Protein AF-A0A967SHC7-F1 (afdb_monomer_lite)

Secondary structure (DSSP, 8-state):
-TTSS-TTSTT-----TTTS-SHHHHHHHHT-S-EEEES----TGGGTTTT----GGGEEEEESSGGGGGSSS--SEEEES-HHHH--

Radius of gyration: 12.99 Å; chains: 1; bounding box: 28×26×32 Å

pLDDT: mean 92.81, std 5.11, range [67.12, 97.94]

Foldseek 3Di:
DPPPDPCPDPPNPVDFLVPDDCVVVQVVQVVDQADEAAADLCDCRVCNNVPHPQAANRYAYEHCDPVSCVDPRNHVHYHNDHVVVVDD

Sequence (88 aa):
GRGIVSEAHPLCLRFDAERSDVGPLNELIRASDV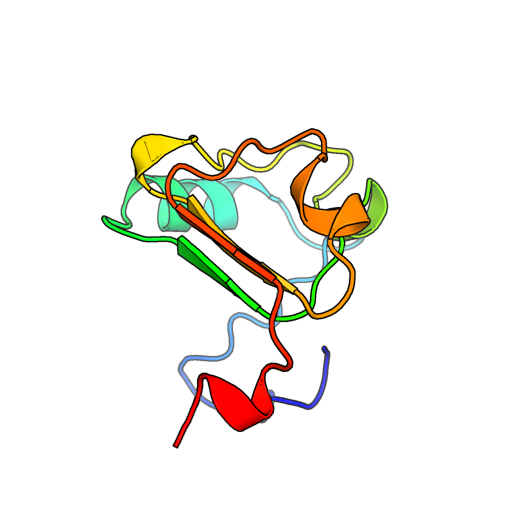VLALGCRMSFHGTAGFALDLAEPILAHVNADPAALKGRYPAGVGVAARIEDALP

Structure (mmCIF, N/CA/C/O backbone):
data_AF-A0A967SHC7-F1
#
_entry.id   AF-A0A967SHC7-F1
#
loop_
_atom_site.group_PDB
_atom_site.id
_atom_site.type_symbol
_atom_site.label_atom_id
_atom_site.label_alt_id
_atom_site.label_comp_id
_atom_site.label_asym_id
_atom_site.label_entity_id
_atom_site.label_seq_id
_atom_site.pdbx_PDB_ins_code
_atom_site.Cartn_x
_atom_site.Cartn_y
_atom_site.Cartn_z
_atom_site.occupancy
_atom_site.B_iso_or_equiv
_atom_site.auth_seq_id
_atom_site.auth_comp_id
_atom_site.auth_asym_id
_atom_site.auth_atom_id
_atom_site.pdbx_PDB_model_num
ATOM 1 N N . GLY A 1 1 ? 12.472 0.091 3.114 1.00 77.50 1 GLY A N 1
ATOM 2 C CA . GLY A 1 1 ? 12.074 -1.322 3.227 1.00 77.50 1 GLY A CA 1
ATOM 3 C C . GLY A 1 1 ? 12.910 -2.288 2.401 1.00 77.50 1 GLY A C 1
ATOM 4 O O . GLY A 1 1 ? 12.651 -3.479 2.503 1.00 77.50 1 GLY A O 1
ATOM 5 N N . ARG A 1 2 ? 13.907 -1.845 1.608 1.00 85.06 2 ARG A N 1
ATOM 6 C CA . ARG A 1 2 ? 14.857 -2.783 0.981 1.00 85.06 2 ARG A CA 1
ATOM 7 C C . ARG A 1 2 ? 15.517 -3.659 2.050 1.00 85.06 2 ARG A C 1
ATOM 9 O O . ARG A 1 2 ? 15.806 -3.163 3.136 1.00 85.06 2 ARG A O 1
ATOM 16 N N . GLY A 1 3 ? 15.707 -4.938 1.738 1.00 88.44 3 GLY A N 1
ATOM 17 C CA . GLY A 1 3 ? 16.290 -5.925 2.649 1.00 88.44 3 GLY A CA 1
ATOM 18 C C . GLY A 1 3 ? 15.325 -6.566 3.654 1.00 88.44 3 GLY A C 1
ATOM 19 O O . GLY A 1 3 ? 15.734 -7.509 4.317 1.00 88.44 3 GLY A O 1
ATOM 20 N N . ILE A 1 4 ? 14.060 -6.121 3.755 1.00 90.69 4 ILE A N 1
ATOM 21 C CA . ILE A 1 4 ? 13.048 -6.799 4.598 1.00 90.69 4 ILE A CA 1
ATOM 22 C C . ILE A 1 4 ? 12.712 -8.185 4.030 1.00 90.69 4 ILE A C 1
ATOM 24 O O . ILE A 1 4 ? 12.637 -9.162 4.766 1.00 90.69 4 ILE A O 1
ATOM 28 N N . VAL A 1 5 ? 12.545 -8.271 2.708 1.00 91.75 5 VAL A N 1
ATOM 29 C CA . VAL A 1 5 ? 12.486 -9.535 1.967 1.00 91.75 5 VAL A CA 1
ATOM 30 C C . VAL A 1 5 ? 13.792 -9.667 1.196 1.00 91.75 5 VAL A C 1
ATOM 32 O O . VAL A 1 5 ? 14.250 -8.692 0.594 1.00 91.75 5 VAL A O 1
ATOM 35 N N . SER A 1 6 ? 14.389 -10.862 1.211 1.00 94.31 6 SER A N 1
ATOM 36 C CA . SER A 1 6 ? 15.577 -11.155 0.404 1.00 94.31 6 SER A CA 1
ATOM 37 C C . SER A 1 6 ? 15.312 -10.816 -1.059 1.00 94.31 6 SER A C 1
ATOM 39 O O . SER A 1 6 ? 14.321 -11.269 -1.631 1.00 94.31 6 SER A O 1
ATOM 41 N N . GLU A 1 7 ? 16.212 -10.064 -1.693 1.00 93.00 7 GLU A N 1
ATOM 42 C CA . GLU A 1 7 ? 16.047 -9.722 -3.105 1.00 93.00 7 GLU A CA 1
ATOM 43 C C . GLU A 1 7 ? 16.091 -10.973 -3.987 1.00 93.00 7 GLU A C 1
ATOM 45 O O . GLU A 1 7 ? 15.410 -11.022 -5.003 1.00 93.00 7 GLU A O 1
ATOM 50 N N . ALA A 1 8 ? 16.801 -12.031 -3.587 1.00 94.31 8 ALA A N 1
ATOM 51 C CA . ALA A 1 8 ? 16.820 -13.306 -4.305 1.00 94.31 8 ALA A CA 1
ATOM 52 C C . ALA A 1 8 ? 15.494 -14.090 -4.221 1.00 94.31 8 ALA A C 1
ATOM 54 O O . ALA A 1 8 ? 15.327 -15.073 -4.939 1.00 94.31 8 ALA A O 1
ATOM 55 N N . HIS A 1 9 ? 14.558 -13.684 -3.357 1.00 96.06 9 HIS A N 1
ATOM 56 C CA . HIS A 1 9 ? 13.288 -14.379 -3.186 1.00 96.06 9 HIS A CA 1
ATOM 57 C C . HIS A 1 9 ? 12.409 -14.242 -4.445 1.00 96.06 9 HIS A C 1
ATOM 59 O O . HIS A 1 9 ? 12.259 -13.127 -4.947 1.00 96.06 9 HIS A O 1
ATOM 65 N N . PRO A 1 10 ? 11.762 -15.320 -4.936 1.00 94.94 10 PRO A N 1
ATOM 66 C CA . PRO A 1 10 ? 10.978 -15.284 -6.177 1.00 94.94 10 PRO A CA 1
ATOM 67 C C . PRO A 1 10 ? 9.780 -14.325 -6.131 1.00 94.94 10 PRO A C 1
ATOM 69 O O . PRO A 1 10 ? 9.338 -13.846 -7.167 1.00 94.94 10 PRO A O 1
ATOM 72 N N . LEU A 1 11 ? 9.269 -14.021 -4.934 1.00 93.88 11 LEU A N 1
ATOM 73 C CA . LEU A 1 11 ? 8.183 -13.050 -4.733 1.00 93.88 11 LEU A CA 1
ATOM 74 C C . LEU A 1 11 ? 8.672 -11.611 -4.487 1.00 93.88 11 LEU A C 1
ATOM 76 O O . LEU A 1 11 ? 7.863 -10.717 -4.255 1.00 93.88 11 LEU A O 1
ATOM 80 N N . CYS A 1 12 ? 9.984 -11.360 -4.489 1.00 93.69 12 CYS A N 1
ATOM 81 C CA . CYS A 1 12 ? 10.506 -10.004 -4.358 1.00 93.69 12 CYS A CA 1
ATOM 82 C C . CYS A 1 12 ? 10.497 -9.311 -5.726 1.00 93.69 12 CYS A C 1
ATOM 84 O O . CYS A 1 12 ? 11.291 -9.645 -6.601 1.00 93.69 12 CYS A O 1
ATOM 86 N N . LEU A 1 13 ? 9.638 -8.301 -5.891 1.00 90.50 13 LEU A N 1
ATOM 87 C CA . LEU A 1 13 ? 9.517 -7.547 -7.147 1.00 90.50 13 LEU A CA 1
ATOM 88 C C . LEU A 1 13 ? 10.718 -6.639 -7.441 1.00 90.50 13 LEU A C 1
ATOM 90 O O . LEU A 1 13 ? 10.877 -6.185 -8.569 1.00 90.50 13 LEU A O 1
ATOM 94 N N . ARG A 1 14 ? 11.538 -6.333 -6.423 1.00 89.12 14 ARG A N 1
ATOM 95 C CA . ARG A 1 14 ? 12.687 -5.408 -6.514 1.00 89.12 14 ARG A CA 1
ATOM 96 C C . ARG A 1 14 ? 12.335 -4.050 -7.144 1.00 89.12 14 ARG A C 1
ATOM 98 O O . ARG A 1 14 ? 13.174 -3.431 -7.792 1.00 89.12 14 ARG A O 1
ATOM 105 N N . PHE A 1 15 ? 11.100 -3.586 -6.945 1.00 87.19 15 PHE A N 1
ATOM 106 C CA . PHE A 1 15 ? 10.628 -2.326 -7.509 1.00 87.19 15 PHE A CA 1
ATOM 107 C C . PHE A 1 15 ? 11.416 -1.135 -6.950 1.00 87.19 15 PHE A C 1
ATOM 109 O O . PHE A 1 15 ? 11.598 -1.000 -5.736 1.00 87.19 15 PHE A O 1
ATOM 116 N N . ASP A 1 16 ? 11.845 -0.252 -7.847 1.00 87.31 16 ASP A N 1
ATOM 117 C CA . ASP A 1 16 ? 12.478 1.020 -7.519 1.00 87.31 16 ASP A CA 1
ATOM 118 C C . ASP A 1 16 ? 11.769 2.146 -8.274 1.00 87.31 16 ASP A C 1
ATOM 120 O O . ASP A 1 16 ? 11.861 2.221 -9.499 1.00 87.31 16 ASP A O 1
ATOM 124 N N . ALA A 1 17 ? 11.082 3.020 -7.538 1.00 84.00 17 ALA A N 1
ATOM 125 C CA . ALA A 1 17 ? 10.265 4.095 -8.095 1.00 84.00 17 ALA A CA 1
ATOM 126 C C . ALA A 1 17 ? 11.047 5.125 -8.933 1.00 84.00 17 ALA A C 1
ATOM 128 O O . ALA A 1 17 ? 10.436 5.840 -9.721 1.00 84.00 17 ALA A O 1
ATOM 129 N N . GLU A 1 18 ? 12.371 5.226 -8.773 1.00 83.81 18 GLU A N 1
ATOM 130 C CA . GLU A 1 18 ? 13.204 6.154 -9.552 1.00 83.81 18 GLU A CA 1
ATOM 131 C C . GLU A 1 18 ? 13.762 5.516 -10.828 1.00 83.81 18 GLU A C 1
ATOM 133 O O . GLU A 1 18 ? 14.203 6.222 -11.734 1.00 83.81 18 GLU A O 1
ATOM 138 N N . ARG A 1 19 ? 13.794 4.180 -10.892 1.00 84.88 19 ARG A N 1
ATOM 139 C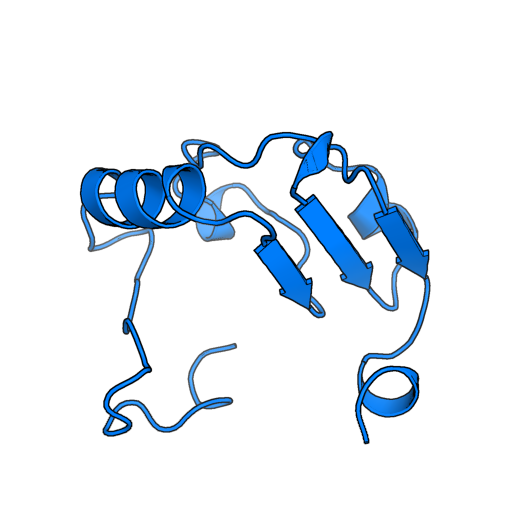 CA . ARG A 1 19 ? 14.503 3.428 -11.942 1.00 84.88 19 ARG A CA 1
ATOM 140 C C . ARG A 1 19 ? 13.614 2.482 -12.738 1.00 84.88 19 ARG A C 1
ATOM 142 O O . ARG A 1 19 ? 14.078 1.929 -13.731 1.00 84.88 19 ARG A O 1
ATOM 149 N N . SER A 1 20 ? 12.380 2.273 -12.297 1.00 86.31 20 SER A N 1
ATOM 150 C CA . SER A 1 20 ? 11.459 1.291 -12.867 1.00 86.31 20 SER A CA 1
ATOM 151 C C . SER A 1 20 ? 10.249 1.987 -13.470 1.00 86.31 20 SER A C 1
ATOM 153 O O . SER A 1 20 ? 9.776 2.991 -12.940 1.00 86.31 20 SER A O 1
ATOM 155 N N . ASP A 1 21 ? 9.720 1.415 -14.549 1.00 90.44 21 ASP A N 1
ATOM 156 C CA . ASP A 1 21 ? 8.392 1.778 -15.033 1.00 90.44 21 ASP A CA 1
ATOM 157 C C . ASP A 1 21 ? 7.334 1.376 -13.992 1.00 90.44 21 ASP A C 1
ATOM 159 O O . ASP A 1 21 ? 7.360 0.270 -13.444 1.00 90.44 21 ASP A O 1
ATOM 163 N N . VAL A 1 22 ? 6.410 2.292 -13.709 1.00 94.88 22 VAL A N 1
ATOM 164 C CA . VAL A 1 22 ? 5.305 2.087 -12.769 1.00 94.88 22 VAL A CA 1
ATOM 165 C C . VAL A 1 22 ? 4.181 1.241 -13.378 1.00 94.88 22 VAL A C 1
ATOM 167 O O . VAL A 1 22 ? 3.424 0.618 -12.637 1.00 94.88 22 VAL A O 1
ATOM 170 N N . GLY A 1 23 ? 4.092 1.162 -14.712 1.00 95.81 23 GLY A N 1
ATOM 171 C CA . GLY A 1 23 ? 3.035 0.451 -15.440 1.00 95.81 23 GLY A CA 1
ATOM 172 C C . GLY A 1 23 ? 2.804 -0.989 -14.962 1.00 95.81 23 GLY A C 1
ATOM 173 O O . GLY A 1 23 ? 1.697 -1.285 -14.506 1.00 95.81 23 GLY A O 1
ATOM 174 N N . PRO A 1 24 ? 3.827 -1.866 -14.970 1.00 94.62 24 PRO A N 1
ATOM 175 C CA . PRO A 1 24 ? 3.686 -3.247 -14.499 1.00 94.62 24 PRO A CA 1
ATOM 176 C C . PRO A 1 24 ? 3.297 -3.366 -13.018 1.00 94.62 24 PRO A C 1
ATOM 178 O O . PRO A 1 24 ? 2.554 -4.271 -12.640 1.00 94.62 24 PRO A O 1
ATOM 181 N N . LEU A 1 25 ? 3.759 -2.445 -12.161 1.00 94.69 25 LEU A N 1
ATOM 182 C CA . LEU A 1 25 ? 3.342 -2.424 -10.756 1.00 94.69 25 LEU A CA 1
ATOM 183 C C . LEU A 1 25 ? 1.858 -2.058 -10.633 1.00 94.69 25 LEU A C 1
ATOM 185 O O . LEU A 1 25 ? 1.138 -2.685 -9.861 1.00 94.69 25 LEU A O 1
ATOM 189 N N . ASN A 1 26 ? 1.382 -1.093 -11.420 1.00 96.88 26 ASN A N 1
ATOM 190 C CA . ASN A 1 26 ? -0.034 -0.740 -11.456 1.00 96.88 26 ASN A CA 1
ATOM 191 C C . ASN A 1 26 ?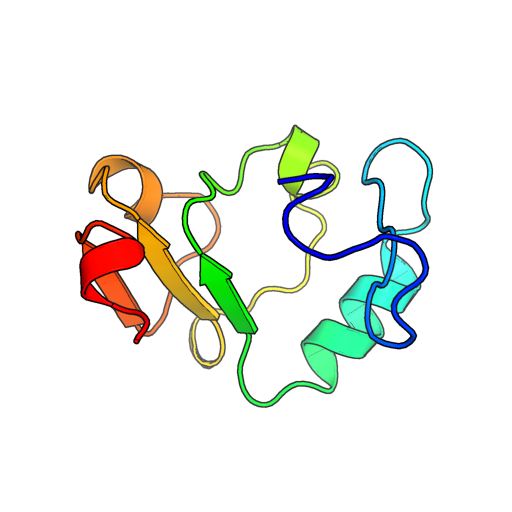 -0.901 -1.858 -12.045 1.00 96.88 26 ASN A C 1
ATOM 193 O O . ASN A 1 26 ? -2.020 -2.055 -11.583 1.00 96.88 26 ASN A O 1
ATOM 197 N N . GLU A 1 27 ? -0.409 -2.630 -13.017 1.00 96.62 27 GLU A N 1
ATOM 198 C CA . GLU A 1 27 ? -1.099 -3.842 -13.481 1.00 96.62 27 GLU A CA 1
ATOM 199 C C . GLU A 1 27 ? -1.271 -4.859 -12.354 1.00 96.62 27 GLU A C 1
ATOM 201 O O . GLU A 1 27 ? -2.375 -5.363 -12.158 1.00 96.62 27 GLU A O 1
ATOM 206 N N . LEU A 1 28 ? -0.218 -5.097 -11.567 1.00 96.06 28 LEU A N 1
ATOM 207 C CA . LEU A 1 28 ? -0.295 -5.979 -10.405 1.00 96.06 28 LEU A CA 1
ATOM 208 C C . LEU A 1 28 ? -1.267 -5.445 -9.343 1.00 96.06 28 LEU A C 1
ATOM 210 O O . LEU A 1 28 ? -2.081 -6.209 -8.828 1.00 96.06 28 LEU A O 1
ATOM 214 N N . ILE A 1 29 ? -1.218 -4.145 -9.038 1.00 96.88 29 ILE A N 1
ATOM 215 C CA . ILE A 1 29 ? -2.141 -3.497 -8.093 1.00 96.88 29 ILE A CA 1
ATOM 216 C C . ILE A 1 29 ? -3.590 -3.671 -8.557 1.00 96.88 29 ILE A C 1
ATOM 218 O O . ILE A 1 29 ? -4.428 -4.096 -7.770 1.00 96.88 29 ILE A O 1
ATOM 222 N N . ARG A 1 30 ? -3.889 -3.409 -9.835 1.00 96.44 30 ARG A N 1
ATOM 223 C CA . ARG A 1 30 ? -5.244 -3.559 -10.393 1.00 96.44 30 ARG A CA 1
ATOM 224 C C . ARG A 1 30 ? -5.728 -5.008 -10.428 1.00 96.44 30 ARG A C 1
ATOM 226 O O . ARG A 1 30 ? -6.931 -5.233 -10.382 1.00 96.44 30 ARG A O 1
ATOM 233 N N . ALA A 1 31 ? -4.816 -5.972 -10.526 1.00 97.19 31 ALA A N 1
ATOM 234 C CA . ALA A 1 31 ? -5.135 -7.395 -10.452 1.00 97.19 31 ALA A CA 1
ATOM 235 C C . ALA A 1 31 ? -5.293 -7.913 -9.009 1.00 97.19 31 ALA A C 1
ATOM 237 O O . ALA A 1 31 ? -5.658 -9.071 -8.824 1.00 97.19 31 ALA A O 1
ATOM 238 N N . SER A 1 32 ? -4.987 -7.094 -7.999 1.00 97.69 32 SER A N 1
ATOM 239 C CA . SER A 1 32 ? -5.042 -7.482 -6.590 1.00 97.69 32 SER A CA 1
ATOM 240 C C . SER A 1 32 ? -6.400 -7.147 -5.975 1.00 97.69 32 SER A C 1
ATOM 242 O O . SER A 1 32 ? -6.893 -6.031 -6.115 1.00 97.69 32 SER A O 1
ATOM 244 N N . ASP A 1 33 ? -6.959 -8.078 -5.202 1.00 97.50 33 ASP A N 1
ATOM 245 C CA . ASP A 1 33 ? -8.153 -7.812 -4.386 1.00 97.50 33 ASP A CA 1
ATOM 246 C C . ASP A 1 33 ? -7.825 -6.966 -3.142 1.00 97.50 33 ASP A C 1
ATOM 248 O O . ASP A 1 33 ? -8.695 -6.312 -2.568 1.00 97.50 33 ASP A O 1
ATOM 252 N N . VAL A 1 34 ? -6.559 -6.987 -2.709 1.00 97.44 34 VAL A N 1
ATOM 253 C CA . VAL A 1 34 ? -6.062 -6.245 -1.548 1.00 97.44 34 VAL A CA 1
ATOM 254 C C . VAL A 1 34 ? -4.600 -5.841 -1.735 1.00 97.44 34 VAL A C 1
ATOM 256 O O . VAL A 1 34 ? -3.779 -6.619 -2.219 1.00 97.44 34 VAL A O 1
ATOM 259 N N . VAL A 1 35 ? -4.257 -4.633 -1.289 1.00 97.69 35 VAL A N 1
ATOM 260 C CA . VAL A 1 35 ? -2.884 -4.137 -1.177 1.00 97.69 35 VAL A CA 1
ATOM 261 C C . VAL A 1 35 ? -2.595 -3.781 0.276 1.00 97.69 35 VAL A C 1
ATOM 263 O O . VAL A 1 35 ? -3.257 -2.930 0.870 1.00 97.69 35 VAL A O 1
ATOM 266 N N . LEU A 1 36 ? -1.567 -4.419 0.840 1.00 96.56 36 LEU A N 1
ATOM 267 C CA . LEU A 1 36 ? -1.114 -4.173 2.207 1.00 96.56 36 LEU A CA 1
ATOM 268 C C . LEU A 1 36 ? 0.048 -3.178 2.216 1.00 96.56 36 LEU A C 1
ATOM 270 O O . LEU A 1 36 ? 1.161 -3.477 1.781 1.00 96.56 36 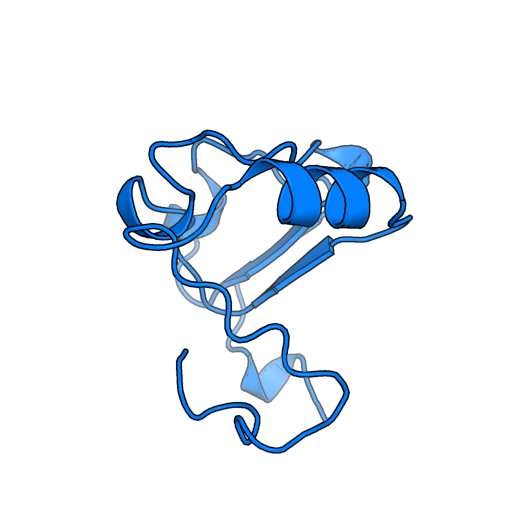LEU A O 1
ATOM 274 N N . ALA A 1 37 ? -0.200 -1.996 2.765 1.00 96.06 37 ALA A N 1
ATOM 275 C CA . ALA A 1 37 ? 0.800 -0.975 3.006 1.00 96.06 37 ALA A CA 1
ATOM 276 C C . ALA A 1 37 ? 1.266 -1.023 4.462 1.00 96.06 37 ALA A C 1
ATOM 278 O O . ALA A 1 37 ? 0.557 -0.594 5.370 1.00 96.06 37 ALA A O 1
ATOM 279 N N . LEU A 1 38 ? 2.469 -1.547 4.689 1.00 95.56 38 LEU A N 1
ATOM 280 C CA . LEU A 1 38 ? 2.987 -1.811 6.031 1.00 95.56 38 LEU A CA 1
ATOM 281 C C . LEU A 1 38 ? 4.153 -0.873 6.353 1.00 95.56 38 LEU A C 1
ATOM 283 O O . LEU A 1 38 ? 5.194 -0.898 5.694 1.00 95.56 38 LEU A O 1
ATOM 287 N N . GLY A 1 39 ? 3.979 -0.017 7.361 1.00 94.44 39 GLY A N 1
ATOM 288 C CA . GLY A 1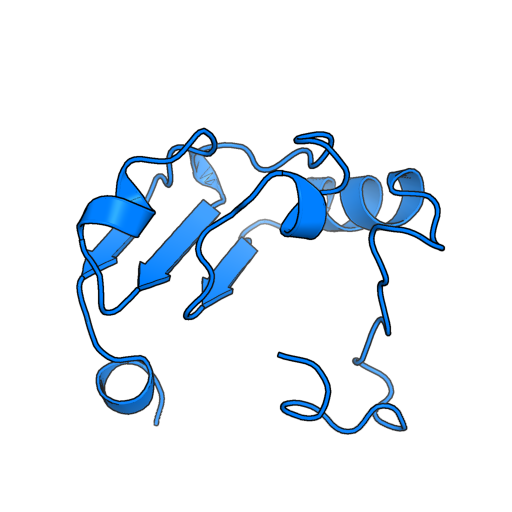 39 ? 5.039 0.828 7.916 1.00 94.44 39 GLY A CA 1
ATOM 289 C C . GLY A 1 39 ? 5.572 1.902 6.959 1.00 94.44 39 GLY A C 1
ATOM 290 O O . GLY A 1 39 ? 6.661 2.434 7.171 1.00 94.44 39 GLY A O 1
ATOM 291 N N . CYS A 1 40 ? 4.842 2.232 5.891 1.00 92.56 40 CYS A N 1
ATOM 292 C CA . CYS A 1 40 ? 5.253 3.217 4.890 1.00 92.56 40 CYS A CA 1
ATOM 293 C C . CYS A 1 40 ? 4.409 4.499 4.967 1.00 92.56 40 CYS A C 1
ATOM 295 O O . CYS A 1 40 ? 3.260 4.481 5.398 1.00 92.56 40 CYS A O 1
ATOM 297 N N . ARG A 1 41 ? 4.984 5.637 4.557 1.00 91.50 41 ARG A N 1
ATOM 298 C CA . ARG A 1 41 ? 4.322 6.961 4.593 1.00 91.50 41 ARG A CA 1
ATOM 299 C C . ARG A 1 41 ? 3.677 7.380 3.267 1.00 91.50 41 ARG A C 1
ATOM 301 O O . ARG A 1 41 ? 3.266 8.525 3.143 1.00 91.50 41 ARG A O 1
ATOM 308 N N . MET A 1 42 ? 3.656 6.493 2.268 1.00 92.81 42 MET A N 1
ATOM 309 C CA . MET A 1 42 ? 3.149 6.773 0.914 1.00 92.81 42 MET A CA 1
ATOM 310 C C . MET A 1 42 ? 3.603 8.129 0.342 1.00 92.81 42 MET A C 1
ATOM 312 O O . MET A 1 42 ? 2.805 8.933 -0.135 1.00 92.81 42 MET A O 1
ATOM 316 N N . SER A 1 43 ? 4.903 8.416 0.444 1.00 91.69 43 SER A N 1
ATOM 317 C CA . SER A 1 43 ? 5.476 9.694 0.012 1.00 91.69 43 SER A CA 1
ATOM 318 C C . SER A 1 43 ? 5.618 9.786 -1.511 1.00 91.69 43 SER A C 1
ATOM 320 O O . SER A 1 43 ? 5.557 8.775 -2.209 1.00 91.69 43 SER A O 1
ATOM 322 N N . PHE A 1 44 ? 5.884 10.997 -2.018 1.00 92.12 44 PHE A N 1
ATOM 323 C CA . PHE A 1 44 ? 6.123 11.262 -3.444 1.00 92.12 44 PHE A CA 1
ATOM 324 C C . PHE A 1 44 ? 7.147 10.287 -4.049 1.00 92.12 44 PHE A C 1
ATOM 326 O O . PHE A 1 44 ? 6.832 9.566 -4.990 1.00 92.12 44 PHE A O 1
ATOM 333 N N . HIS A 1 45 ? 8.340 10.178 -3.454 1.00 89.62 45 HIS A N 1
ATOM 334 C CA . HIS A 1 45 ? 9.384 9.267 -3.942 1.00 89.62 45 HIS A CA 1
ATOM 335 C C . HIS A 1 45 ? 9.014 7.789 -3.782 1.00 89.62 45 HIS A C 1
ATOM 337 O O . HIS A 1 45 ? 9.316 6.982 -4.651 1.00 89.62 45 HIS A O 1
ATOM 343 N N . GLY A 1 46 ? 8.325 7.421 -2.697 1.00 88.50 46 GLY A N 1
ATOM 344 C CA . GLY A 1 46 ? 7.919 6.033 -2.459 1.00 88.50 46 GLY A CA 1
ATOM 345 C C . GLY A 1 46 ? 6.803 5.538 -3.381 1.00 88.50 46 GLY A C 1
ATOM 346 O O . GLY A 1 46 ? 6.541 4.342 -3.417 1.00 88.50 46 GLY A O 1
ATOM 347 N N . THR A 1 47 ? 6.143 6.442 -4.106 1.00 92.38 47 THR A N 1
ATOM 348 C CA . THR A 1 47 ? 4.964 6.149 -4.932 1.00 92.38 47 THR A CA 1
ATOM 349 C C . THR A 1 47 ? 5.111 6.677 -6.358 1.00 92.38 47 THR A C 1
ATOM 351 O O . THR A 1 47 ? 4.118 7.019 -6.996 1.00 92.38 47 THR A O 1
ATOM 354 N N . ALA A 1 48 ? 6.355 6.782 -6.843 1.00 93.44 48 ALA A N 1
ATOM 355 C CA . ALA A 1 48 ? 6.684 7.225 -8.201 1.00 93.44 48 ALA A CA 1
ATOM 356 C C . ALA A 1 48 ? 5.999 8.551 -8.591 1.00 93.44 48 ALA A C 1
ATOM 358 O O . ALA A 1 48 ? 5.397 8.680 -9.650 1.00 93.44 48 ALA A O 1
ATOM 359 N N . GLY A 1 49 ? 6.045 9.542 -7.698 1.00 93.69 49 GLY A N 1
ATOM 360 C CA . GLY A 1 49 ? 5.409 10.840 -7.917 1.00 93.69 49 GLY A CA 1
ATOM 361 C C . GLY A 1 49 ? 3.892 10.839 -7.729 1.00 93.69 49 GLY A C 1
ATOM 362 O O . GLY A 1 49 ? 3.207 11.677 -8.306 1.00 93.69 49 GLY A O 1
ATOM 363 N N . PHE A 1 50 ? 3.377 9.929 -6.900 1.00 94.25 50 PHE A N 1
ATOM 364 C CA . PHE A 1 50 ? 1.948 9.656 -6.721 1.00 94.25 50 PHE A CA 1
ATOM 365 C C . PHE A 1 50 ? 1.264 9.025 -7.949 1.00 94.25 50 PHE A C 1
ATOM 367 O O . PHE A 1 50 ? 0.102 9.309 -8.222 1.00 94.25 50 PHE A O 1
ATOM 374 N N . ALA A 1 51 ? 1.988 8.176 -8.679 1.00 95.12 51 ALA A N 1
ATOM 375 C CA . ALA A 1 51 ? 1.505 7.510 -9.888 1.00 95.12 51 ALA A CA 1
ATOM 376 C C . ALA A 1 51 ? 0.996 6.073 -9.652 1.00 95.12 51 ALA A C 1
ATOM 378 O O . ALA A 1 51 ? 0.788 5.347 -10.621 1.00 95.12 51 ALA A O 1
ATOM 379 N N . LEU A 1 52 ? 0.842 5.630 -8.396 1.00 95.25 52 LEU A N 1
ATOM 380 C CA . LEU A 1 52 ? 0.333 4.287 -8.099 1.00 95.25 52 LEU A CA 1
ATOM 381 C C . LEU A 1 52 ? -1.197 4.257 -8.142 1.00 95.25 52 LEU A C 1
ATOM 383 O O . LEU A 1 52 ? -1.847 5.134 -7.581 1.00 95.25 52 LEU A O 1
ATOM 387 N N . ASP A 1 53 ? -1.775 3.193 -8.689 1.00 95.88 53 ASP A N 1
ATOM 388 C CA . ASP A 1 53 ? -3.234 3.027 -8.786 1.00 95.88 53 ASP A CA 1
ATOM 389 C C . ASP A 1 53 ? -3.845 2.416 -7.511 1.00 95.88 53 ASP A C 1
ATOM 391 O O . ASP A 1 53 ? -4.639 1.476 -7.551 1.00 95.88 53 ASP A O 1
ATOM 395 N N . LEU A 1 54 ? -3.451 2.928 -6.344 1.00 95.69 54 LEU A N 1
ATOM 396 C CA . LEU A 1 54 ? -3.932 2.444 -5.050 1.00 95.69 54 LEU A CA 1
ATOM 397 C C . LEU A 1 54 ? -5.322 3.013 -4.748 1.00 95.69 54 LEU A C 1
ATOM 399 O O . LEU A 1 54 ? -5.456 4.107 -4.197 1.00 95.69 54 LEU A O 1
ATOM 403 N N . ALA A 1 55 ? -6.357 2.261 -5.113 1.00 93.94 55 ALA A N 1
ATOM 404 C CA . ALA A 1 55 ? -7.740 2.610 -4.818 1.00 93.94 55 ALA A CA 1
ATOM 405 C C . ALA A 1 55 ? -8.094 2.356 -3.341 1.00 93.94 55 ALA A C 1
ATOM 407 O O . ALA A 1 55 ? -7.684 1.355 -2.753 1.00 93.94 55 ALA A O 1
ATOM 408 N N . GLU A 1 56 ? -8.920 3.235 -2.766 1.00 95.75 56 GLU A N 1
ATOM 409 C CA . GLU A 1 56 ? -9.341 3.165 -1.359 1.00 95.75 56 GLU A CA 1
ATOM 410 C C . GLU A 1 56 ? -9.895 1.794 -0.935 1.00 95.75 56 GLU A C 1
ATOM 412 O O . GLU A 1 56 ? -9.423 1.273 0.075 1.00 95.75 56 GLU A O 1
ATOM 417 N N . PRO A 1 57 ? -10.802 1.137 -1.690 1.00 96.75 57 PRO A N 1
ATOM 418 C CA . PRO A 1 57 ? -11.430 -0.103 -1.229 1.00 96.75 57 PRO A CA 1
ATOM 419 C C . PRO A 1 57 ? -10.465 -1.279 -1.046 1.00 96.75 57 PRO A C 1
ATOM 421 O O . PRO A 1 57 ? -10.748 -2.171 -0.251 1.00 96.75 57 PRO A O 1
ATOM 424 N N . ILE A 1 58 ? -9.349 -1.292 -1.780 1.00 96.75 58 ILE A N 1
ATOM 425 C CA . ILE A 1 58 ? -8.378 -2.396 -1.755 1.00 96.75 58 ILE A CA 1
ATOM 426 C C . ILE A 1 58 ? -7.169 -2.088 -0.871 1.00 96.75 58 ILE A C 1
ATOM 428 O O . ILE A 1 58 ? -6.389 -2.986 -0.563 1.00 96.75 58 ILE A O 1
ATOM 432 N N . LEU A 1 59 ? -6.974 -0.829 -0.472 1.00 97.94 59 LEU A N 1
ATOM 433 C CA . LEU A 1 59 ? -5.810 -0.416 0.297 1.00 97.94 59 LEU A CA 1
ATOM 434 C C . LEU A 1 59 ? -6.065 -0.583 1.798 1.00 97.94 59 LEU A C 1
ATOM 436 O O . LEU A 1 59 ? -6.884 0.125 2.387 1.00 97.94 59 LEU A O 1
ATOM 440 N N . ALA A 1 60 ? -5.285 -1.460 2.429 1.00 96.94 60 ALA A N 1
ATOM 441 C CA . ALA A 1 60 ? -5.151 -1.521 3.878 1.00 96.94 60 ALA A CA 1
ATOM 442 C C . ALA A 1 60 ? -3.795 -0.940 4.298 1.00 96.94 60 ALA A C 1
ATOM 444 O O . ALA A 1 60 ? -2.745 -1.369 3.815 1.00 96.94 60 ALA A O 1
ATOM 445 N N . HIS A 1 61 ? -3.802 0.036 5.205 1.00 97.25 61 HIS A N 1
ATOM 446 C CA . HIS A 1 61 ? -2.610 0.774 5.620 1.00 97.25 61 HIS A CA 1
ATOM 447 C C . HIS A 1 61 ? -2.386 0.653 7.123 1.00 97.25 61 HIS A C 1
ATOM 449 O O . HIS A 1 61 ? -3.180 1.140 7.925 1.00 97.25 61 HIS A O 1
ATOM 455 N N . VAL A 1 62 ? -1.276 0.022 7.502 1.00 97.12 62 VAL A N 1
ATOM 456 C CA . VAL A 1 62 ? -0.829 -0.092 8.892 1.00 97.12 62 VAL A CA 1
ATOM 457 C C . VAL A 1 62 ? 0.396 0.789 9.093 1.00 97.12 62 VAL A C 1
ATOM 459 O O . VAL A 1 62 ? 1.402 0.648 8.389 1.00 97.12 62 VAL A O 1
ATOM 462 N N . ASN A 1 63 ? 0.333 1.708 10.052 1.00 96.81 63 ASN A N 1
ATOM 463 C CA . ASN A 1 63 ? 1.469 2.550 10.406 1.00 96.81 63 ASN A CA 1
ATOM 464 C C . ASN A 1 63 ? 1.428 2.945 11.887 1.00 96.81 63 ASN A C 1
ATOM 466 O O . ASN A 1 63 ? 0.363 3.233 12.422 1.00 96.81 63 ASN A O 1
ATOM 470 N N . ALA A 1 64 ? 2.591 3.010 12.536 1.00 96.50 64 ALA A N 1
ATOM 471 C CA . ALA A 1 64 ? 2.692 3.450 13.926 1.00 96.50 64 ALA A CA 1
ATOM 472 C C . ALA A 1 64 ? 2.447 4.960 14.084 1.00 96.50 64 ALA A C 1
ATOM 474 O O . ALA A 1 64 ? 2.084 5.407 15.168 1.00 96.50 64 ALA A O 1
ATOM 475 N N . ASP A 1 65 ? 2.646 5.742 13.018 1.00 95.44 65 ASP A N 1
ATOM 476 C CA . ASP A 1 65 ? 2.327 7.168 12.969 1.00 95.44 65 ASP A CA 1
ATOM 477 C C . ASP A 1 65 ? 0.918 7.384 12.380 1.00 95.44 65 ASP A C 1
ATOM 479 O O . ASP A 1 65 ? 0.731 7.219 11.169 1.00 95.44 65 ASP A O 1
ATOM 483 N N . PRO A 1 66 ? -0.079 7.813 13.180 1.00 94.31 66 PRO A N 1
ATOM 484 C CA . PRO A 1 66 ? -1.429 8.080 12.685 1.00 94.31 66 PRO A CA 1
ATOM 485 C C . PRO A 1 66 ? -1.488 9.183 11.621 1.00 94.31 66 PRO A C 1
ATOM 487 O O . PRO A 1 66 ? -2.434 9.226 10.834 1.00 94.31 66 PRO A O 1
ATOM 490 N N . ALA A 1 67 ? -0.509 10.094 11.575 1.00 93.69 67 ALA A N 1
ATOM 491 C CA . ALA A 1 67 ? -0.458 11.127 10.545 1.00 93.69 67 ALA A CA 1
ATOM 492 C C . ALA A 1 67 ? -0.155 10.535 9.161 1.00 93.69 67 ALA A C 1
ATOM 494 O O . ALA A 1 67 ? -0.645 11.053 8.157 1.00 93.69 67 ALA A O 1
ATOM 495 N N . ALA A 1 68 ? 0.577 9.418 9.098 1.00 92.62 68 ALA A N 1
ATOM 496 C CA . ALA A 1 68 ? 0.870 8.722 7.848 1.00 92.62 68 ALA A CA 1
ATOM 497 C C . ALA A 1 68 ? -0.387 8.138 7.178 1.00 92.62 68 ALA A C 1
ATOM 499 O O . ALA A 1 68 ? -0.395 7.983 5.959 1.00 92.62 68 ALA A O 1
ATOM 500 N N . LEU A 1 69 ? -1.446 7.863 7.951 1.00 94.25 69 LEU A N 1
ATOM 501 C CA . LEU A 1 69 ? -2.724 7.333 7.457 1.00 94.25 69 LEU A CA 1
ATOM 502 C C . LEU A 1 69 ? -3.604 8.402 6.782 1.00 94.25 69 LEU A C 1
ATOM 504 O O . LEU A 1 69 ? -4.592 8.072 6.138 1.00 94.25 69 LEU A O 1
ATOM 508 N N . LYS A 1 70 ? -3.264 9.692 6.918 1.00 89.81 70 LYS A N 1
ATOM 509 C CA . LYS A 1 70 ? -4.012 10.828 6.340 1.00 89.81 70 LYS A CA 1
ATOM 510 C C . LYS A 1 70 ? -3.413 11.315 5.011 1.00 89.81 70 LYS A C 1
ATOM 512 O O . LYS A 1 70 ? -3.518 12.493 4.672 1.00 89.81 70 LYS A O 1
ATOM 517 N N . GLY A 1 71 ? -2.698 10.434 4.310 1.00 86.12 71 GLY A N 1
ATOM 518 C CA . GLY A 1 71 ? -1.956 10.749 3.089 1.00 86.12 71 GLY A CA 1
ATOM 519 C C . GLY A 1 71 ? -2.826 10.885 1.834 1.00 86.12 71 GLY A C 1
ATOM 520 O O . GLY A 1 71 ? -4.050 10.836 1.882 1.00 86.12 71 GLY A O 1
ATOM 521 N N . ARG A 1 72 ? -2.166 11.032 0.675 1.00 90.94 72 ARG A N 1
ATOM 522 C CA . ARG A 1 72 ? -2.825 11.135 -0.646 1.00 90.94 72 ARG A CA 1
ATOM 523 C C . ARG A 1 72 ? -3.558 9.871 -1.090 1.00 90.94 72 ARG A C 1
ATOM 525 O O . ARG A 1 72 ? -4.394 9.959 -1.979 1.00 90.94 72 ARG A O 1
ATOM 532 N N . TYR A 1 73 ? -3.223 8.734 -0.497 1.00 95.12 73 TYR A N 1
ATOM 533 C CA . TYR A 1 73 ? -3.883 7.465 -0.758 1.00 95.12 73 TYR A CA 1
ATOM 534 C C . TYR A 1 73 ? -4.779 7.142 0.435 1.00 95.12 73 TYR A C 1
ATOM 536 O O . TYR A 1 73 ? -4.260 6.662 1.447 1.00 95.12 73 TYR A O 1
ATOM 544 N N . PRO A 1 74 ? -6.084 7.463 0.371 1.00 92.75 74 PRO A N 1
ATOM 545 C CA . PRO A 1 74 ? -7.015 7.049 1.408 1.00 92.75 74 PRO A CA 1
ATOM 546 C C . PRO A 1 74 ? -7.078 5.522 1.428 1.0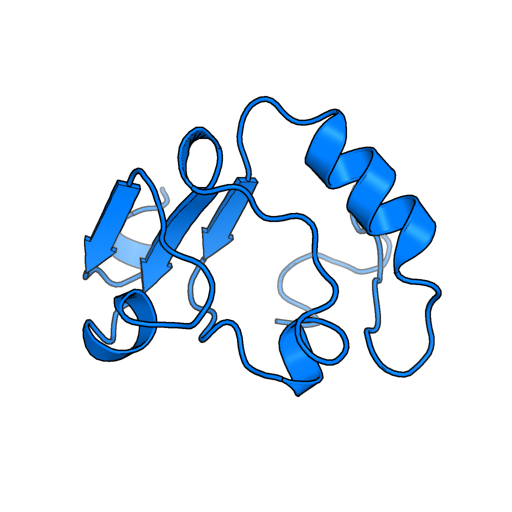0 92.75 74 PRO A C 1
ATOM 548 O O . PRO A 1 74 ? -7.174 4.886 0.381 1.00 92.75 74 PRO A O 1
ATOM 551 N N . ALA A 1 75 ? -6.979 4.939 2.617 1.00 96.31 75 ALA A N 1
ATOM 552 C CA . ALA A 1 75 ? -7.089 3.503 2.818 1.00 96.31 75 ALA A CA 1
ATOM 553 C C . ALA A 1 75 ? -8.499 3.172 3.306 1.00 96.31 75 ALA A C 1
ATOM 555 O O . ALA A 1 75 ? -8.972 3.788 4.262 1.00 96.31 75 ALA A O 1
ATOM 556 N N . GLY A 1 76 ? -9.142 2.170 2.707 1.00 96.44 76 GLY A N 1
ATOM 557 C CA . GLY A 1 76 ? -10.428 1.657 3.180 1.00 96.44 76 GLY A CA 1
ATOM 558 C C . GLY A 1 76 ? -10.317 1.040 4.576 1.00 96.44 76 GLY A C 1
ATOM 559 O O . GLY A 1 76 ? -11.275 1.059 5.346 1.00 96.44 76 GLY A O 1
ATOM 560 N N . VAL A 1 77 ? -9.123 0.553 4.936 1.00 96.06 77 VAL A N 1
ATOM 561 C CA . VAL A 1 77 ? -8.783 0.118 6.296 1.00 96.06 77 VAL A CA 1
ATOM 562 C C . VAL A 1 77 ? -7.478 0.778 6.739 1.00 96.06 77 VAL A C 1
ATOM 564 O O . VAL A 1 77 ? -6.408 0.469 6.220 1.00 96.06 77 VAL A O 1
ATOM 567 N N . GLY A 1 78 ? -7.550 1.669 7.730 1.00 96.25 78 GLY A N 1
ATOM 568 C CA . GLY A 1 78 ? -6.384 2.288 8.367 1.00 96.25 78 GLY A CA 1
ATOM 569 C C . GLY A 1 78 ? -6.184 1.778 9.794 1.00 96.25 78 GLY A C 1
ATOM 570 O O . GLY A 1 78 ? -7.111 1.836 10.600 1.00 96.25 78 GLY A O 1
ATOM 571 N N . VAL A 1 79 ? -4.977 1.316 10.131 1.00 96.06 79 VAL A N 1
ATOM 572 C CA . VAL A 1 79 ? -4.634 0.810 11.470 1.00 96.06 79 VAL A CA 1
ATOM 573 C C . VAL A 1 79 ? -3.430 1.566 12.024 1.00 96.06 79 VAL A C 1
ATOM 575 O O . VAL A 1 79 ? -2.327 1.505 11.479 1.00 96.06 79 VAL A O 1
ATOM 578 N N . ALA A 1 80 ? -3.641 2.269 13.137 1.00 96.81 80 ALA A N 1
ATOM 579 C CA . ALA A 1 80 ? -2.579 2.943 13.872 1.00 96.81 80 ALA A CA 1
ATOM 580 C C . ALA A 1 80 ? -1.931 1.973 14.875 1.00 96.81 80 ALA A C 1
ATOM 582 O O . ALA A 1 80 ? -2.373 1.879 16.019 1.00 96.81 80 ALA A O 1
ATOM 583 N N . ALA A 1 81 ? -0.920 1.223 14.438 1.00 96.19 81 ALA A N 1
ATOM 584 C CA . ALA A 1 81 ? -0.226 0.231 15.262 1.00 96.19 81 ALA A CA 1
ATOM 585 C C . ALA A 1 81 ? 1.226 0.031 14.810 1.00 96.19 81 ALA A C 1
ATOM 587 O O . ALA A 1 81 ? 1.592 0.354 13.674 1.00 96.19 81 ALA A O 1
ATOM 588 N N . ARG A 1 82 ? 2.058 -0.531 15.693 1.00 94.75 82 ARG A N 1
ATOM 589 C CA . ARG A 1 82 ? 3.375 -1.036 15.293 1.00 94.75 82 ARG A CA 1
ATOM 590 C C . ARG A 1 82 ? 3.188 -2.293 14.447 1.00 94.75 82 ARG A C 1
ATOM 592 O O . ARG A 1 82 ? 2.246 -3.052 14.659 1.00 94.75 82 ARG A O 1
ATOM 599 N N . ILE A 1 83 ? 4.076 -2.521 13.482 1.00 92.25 83 ILE A N 1
ATOM 600 C CA . ILE A 1 83 ? 3.931 -3.661 12.562 1.00 92.25 83 ILE A CA 1
ATOM 601 C C . ILE A 1 83 ? 4.124 -4.985 13.299 1.00 92.25 83 ILE A C 1
ATOM 603 O O . ILE A 1 83 ? 3.439 -5.955 13.002 1.00 92.25 83 ILE A O 1
ATOM 607 N N . GLU A 1 84 ? 4.997 -4.994 14.299 1.00 91.94 84 GLU A N 1
ATOM 608 C CA . GLU A 1 84 ? 5.271 -6.166 15.140 1.00 91.94 84 GLU A CA 1
ATOM 609 C C . GLU A 1 84 ? 4.083 -6.565 16.029 1.00 91.94 84 GLU A C 1
ATOM 611 O O . GLU A 1 84 ? 4.024 -7.702 16.476 1.00 91.94 84 GLU A O 1
ATOM 616 N N . ASP A 1 85 ? 3.128 -5.658 16.258 1.00 91.25 85 ASP A N 1
ATOM 617 C CA . ASP A 1 85 ? 1.884 -5.969 16.974 1.00 91.25 85 ASP A CA 1
ATOM 618 C C . ASP A 1 85 ? 0.799 -6.518 16.022 1.00 91.25 85 ASP A C 1
ATOM 620 O O . ASP A 1 85 ? -0.215 -7.057 16.466 1.00 91.25 85 ASP A O 1
ATOM 624 N N . ALA A 1 86 ? 0.984 -6.344 14.707 1.00 81.19 86 ALA A N 1
ATOM 625 C CA . ALA A 1 86 ? 0.015 -6.683 13.662 1.00 81.19 86 ALA A CA 1
ATOM 626 C C . ALA A 1 86 ? 0.398 -7.931 12.848 1.00 81.19 86 ALA A C 1
ATOM 628 O O . ALA A 1 86 ? -0.443 -8.475 12.131 1.00 81.19 86 ALA A O 1
ATOM 629 N N . LEU A 1 87 ? 1.654 -8.369 12.934 1.00 79.00 87 LEU A N 1
ATOM 630 C CA . LEU A 1 87 ? 2.176 -9.563 12.278 1.00 79.00 87 LEU A CA 1
ATOM 631 C C . LEU A 1 87 ? 2.669 -10.566 13.335 1.00 79.00 87 LEU A C 1
ATOM 633 O O . LEU A 1 87 ? 3.197 -10.132 14.357 1.00 79.00 87 LEU A O 1
ATOM 637 N N . PRO A 1 88 ? 2.484 -11.879 13.105 1.00 67.12 88 PRO A N 1
ATOM 638 C CA . PRO A 1 88 ? 2.959 -12.927 14.007 1.00 67.12 88 PRO A CA 1
ATOM 639 C C . PRO A 1 88 ? 4.488 -13.056 14.044 1.00 67.12 88 PRO A C 1
ATOM 641 O O . PRO A 1 88 ? 5.152 -12.676 13.049 1.00 67.12 88 PRO A O 1
#